Protein AF-A0A512H9E1-F1 (afdb_monomer_lite)

Organism: NCBI:txid478448

Sequence (93 aa):
MNESALSSSPEANDLNALFGMLAKAFSLEAADLARVLEEGLMTLAPGEDPDGRRHVRATLIQDGTRRVVRVYRDALYYEETPAGETPEANQDS

Structure (mmCIF, N/CA/C/O backbone):
data_AF-A0A512H9E1-F1
#
_entry.id   AF-A0A512H9E1-F1
#
loop_
_atom_site.group_PDB
_atom_site.id
_atom_site.type_symbol
_ato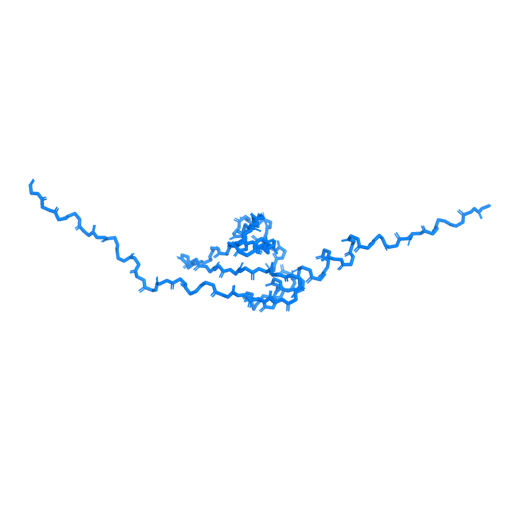m_site.label_atom_id
_atom_site.label_alt_id
_atom_site.label_comp_id
_atom_site.label_asym_id
_atom_site.label_entity_id
_atom_site.label_seq_id
_atom_site.pdbx_PDB_ins_code
_atom_site.Cartn_x
_atom_site.Cartn_y
_atom_site.Cartn_z
_atom_site.occupancy
_atom_site.B_iso_or_equiv
_atom_site.auth_seq_id
_atom_site.auth_comp_id
_atom_site.auth_asym_id
_atom_site.auth_atom_id
_atom_site.pdbx_PDB_model_num
ATOM 1 N N . MET A 1 1 ? 3.418 35.738 -23.117 1.00 44.50 1 MET A N 1
ATOM 2 C CA . MET A 1 1 ? 2.629 34.884 -22.210 1.00 44.50 1 MET A CA 1
ATOM 3 C C . MET A 1 1 ? 3.085 33.470 -22.508 1.00 44.50 1 MET A C 1
ATOM 5 O O . MET A 1 1 ? 2.694 32.948 -23.538 1.00 44.50 1 MET A O 1
ATOM 9 N N . ASN A 1 2 ? 4.035 32.933 -21.738 1.00 43.34 2 ASN A N 1
ATOM 10 C CA . ASN A 1 2 ? 4.523 31.572 -21.964 1.00 43.34 2 ASN A CA 1
ATOM 11 C C . ASN A 1 2 ? 3.744 30.659 -21.031 1.00 43.34 2 ASN A C 1
ATOM 13 O O . ASN A 1 2 ? 3.922 30.716 -19.817 1.00 43.34 2 ASN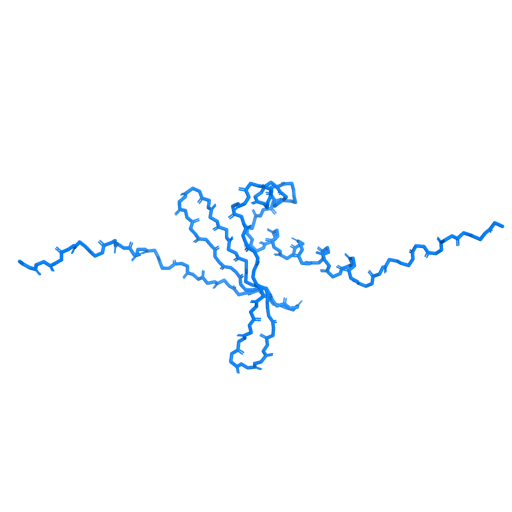 A O 1
ATOM 17 N N . GLU A 1 3 ? 2.837 29.891 -21.620 1.00 51.38 3 GLU A N 1
ATOM 18 C CA . GLU A 1 3 ? 2.070 28.863 -20.940 1.00 51.38 3 GLU A CA 1
ATOM 19 C C . GLU A 1 3 ? 3.042 27.812 -20.404 1.00 51.38 3 GLU A C 1
ATOM 21 O O . GLU A 1 3 ? 3.802 27.182 -21.142 1.00 51.38 3 GLU A O 1
ATOM 26 N N . SER A 1 4 ? 3.064 27.698 -19.080 1.00 48.91 4 SER A N 1
ATOM 27 C CA . SER A 1 4 ? 3.772 26.671 -18.344 1.00 48.91 4 SER A CA 1
ATOM 28 C C . SER A 1 4 ? 3.328 25.305 -18.853 1.00 48.91 4 SER A C 1
ATOM 30 O O . SER A 1 4 ? 2.223 24.852 -18.561 1.00 48.91 4 SER A O 1
ATOM 32 N N . ALA A 1 5 ? 4.208 24.628 -19.588 1.00 53.16 5 ALA A N 1
ATOM 33 C CA . ALA A 1 5 ? 4.146 23.187 -19.706 1.00 53.16 5 ALA A CA 1
ATOM 34 C C . ALA A 1 5 ? 4.327 22.630 -18.289 1.00 53.16 5 ALA A C 1
ATOM 36 O O . ALA A 1 5 ? 5.446 22.474 -17.800 1.00 53.16 5 ALA A O 1
ATOM 37 N N . LEU A 1 6 ? 3.207 22.386 -17.609 1.00 54.12 6 LEU A N 1
ATOM 38 C CA . LEU A 1 6 ? 3.099 21.454 -16.497 1.00 54.12 6 LEU A CA 1
ATOM 39 C C . LEU A 1 6 ? 3.454 20.076 -1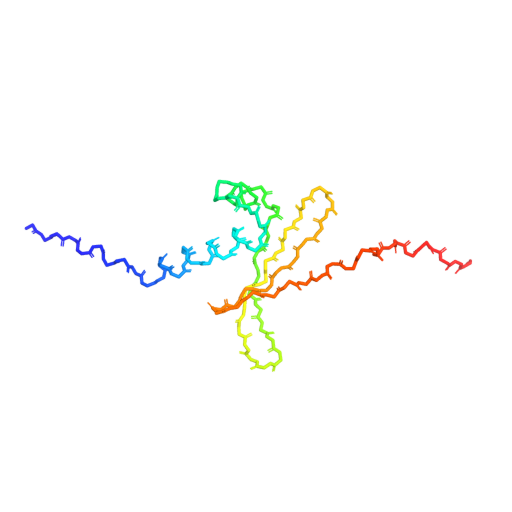7.059 1.00 54.12 6 LEU A C 1
ATOM 41 O O . LEU A 1 6 ? 2.591 19.256 -17.358 1.00 54.12 6 LEU A O 1
ATOM 45 N N . SER A 1 7 ? 4.750 19.871 -17.288 1.00 50.69 7 SER A N 1
ATOM 46 C CA . SER A 1 7 ? 5.345 18.573 -17.535 1.00 50.69 7 SER A CA 1
ATOM 47 C C . SER A 1 7 ? 4.960 17.742 -16.328 1.00 50.69 7 SER A C 1
ATOM 49 O O . SER A 1 7 ? 5.475 17.967 -15.236 1.00 50.69 7 SER A O 1
ATOM 51 N N . SER A 1 8 ? 3.974 16.866 -16.490 1.00 52.41 8 SER A N 1
ATOM 52 C CA . SER A 1 8 ? 3.616 15.896 -15.469 1.00 52.41 8 SER A CA 1
ATOM 53 C C . SER A 1 8 ? 4.866 15.051 -15.264 1.00 52.41 8 SER A C 1
ATOM 55 O O . SER A 1 8 ? 5.190 14.215 -16.108 1.00 52.41 8 SER A O 1
ATOM 57 N N . SER A 1 9 ? 5.651 15.374 -14.234 1.00 55.81 9 SER A N 1
ATOM 58 C CA . SER A 1 9 ? 6.914 14.697 -13.978 1.00 55.81 9 SER A CA 1
ATOM 59 C C . SER A 1 9 ? 6.647 13.193 -13.903 1.00 55.81 9 SER A C 1
ATOM 61 O O . SER A 1 9 ? 5.634 12.801 -13.316 1.00 55.81 9 SER A O 1
ATOM 63 N N . PRO A 1 10 ? 7.516 12.340 -14.472 1.00 57.31 10 PRO A N 1
ATOM 64 C CA . PRO A 1 10 ? 7.352 10.883 -14.409 1.00 57.31 10 PRO A CA 1
ATOM 65 C C . PRO A 1 10 ? 7.101 10.385 -12.971 1.00 57.31 10 PRO A C 1
ATOM 67 O O . PRO A 1 10 ? 6.318 9.467 -12.753 1.00 57.31 10 PRO A O 1
ATOM 70 N N . GLU A 1 11 ? 7.645 11.104 -11.991 1.00 63.19 11 GLU A N 1
ATOM 71 C CA . GLU A 1 11 ? 7.476 10.909 -10.551 1.00 63.19 11 GLU A CA 1
ATOM 72 C C . GLU A 1 11 ? 6.009 10.946 -10.078 1.00 63.19 11 GLU A C 1
ATOM 74 O O . GLU A 1 11 ? 5.621 10.163 -9.212 1.00 63.19 11 GLU A O 1
ATOM 79 N N . ALA A 1 12 ? 5.167 11.817 -10.650 1.00 66.38 12 ALA A N 1
ATOM 80 C CA . ALA A 1 12 ? 3.755 11.916 -10.272 1.00 66.38 12 ALA A CA 1
ATOM 81 C C . ALA A 1 12 ? 2.948 10.703 -10.763 1.00 66.38 12 ALA A C 1
ATOM 83 O O . ALA A 1 12 ? 2.040 10.231 -10.075 1.00 66.38 12 ALA A O 1
ATOM 84 N N . ASN A 1 13 ? 3.301 10.166 -11.934 1.00 75.69 13 ASN A N 1
ATOM 85 C CA . ASN A 1 13 ? 2.684 8.951 -12.463 1.00 75.69 13 ASN A CA 1
ATOM 86 C C . ASN A 1 13 ? 3.104 7.717 -11.657 1.00 75.69 13 ASN A C 1
ATOM 88 O O . ASN A 1 13 ? 2.256 6.879 -11.351 1.00 75.69 13 ASN A O 1
ATOM 92 N N . ASP A 1 14 ? 4.375 7.640 -11.261 1.00 78.75 14 ASP A N 1
ATOM 93 C CA . ASP A 1 14 ? 4.900 6.536 -10.452 1.00 78.75 14 ASP A CA 1
ATOM 94 C C . ASP A 1 14 ? 4.269 6.507 -9.053 1.00 78.75 14 ASP A C 1
ATOM 96 O O . ASP A 1 14 ? 3.906 5.444 -8.542 1.00 78.75 14 ASP A O 1
ATOM 100 N N . LEU A 1 15 ? 4.059 7.682 -8.454 1.00 82.12 15 LEU A N 1
ATOM 101 C CA . LEU A 1 15 ? 3.410 7.803 -7.154 1.00 82.12 15 LEU A CA 1
ATOM 102 C C . LEU A 1 15 ? 1.934 7.373 -7.206 1.00 82.12 15 LEU A C 1
ATOM 104 O O . LEU A 1 15 ? 1.481 6.600 -6.362 1.00 82.12 15 LEU A O 1
ATOM 108 N N . ASN A 1 16 ? 1.190 7.805 -8.228 1.00 85.38 16 ASN A N 1
ATOM 109 C CA . ASN A 1 16 ? -0.200 7.380 -8.426 1.00 85.38 16 ASN A CA 1
ATOM 110 C C . ASN A 1 16 ? -0.309 5.867 -8.676 1.00 85.38 16 ASN A C 1
ATOM 112 O O . ASN A 1 16 ? -1.219 5.217 -8.156 1.00 85.38 16 ASN A O 1
ATOM 116 N N . ALA A 1 17 ? 0.631 5.289 -9.431 1.00 86.75 17 ALA A N 1
ATOM 117 C CA . ALA A 1 17 ? 0.697 3.848 -9.647 1.00 86.75 17 ALA A CA 1
ATOM 118 C C . ALA A 1 17 ? 0.940 3.090 -8.332 1.00 86.75 17 ALA A C 1
ATOM 120 O O . ALA A 1 17 ? 0.258 2.098 -8.068 1.00 86.75 17 ALA A O 1
ATOM 121 N N . LEU A 1 18 ? 1.844 3.582 -7.478 1.00 87.06 18 LEU A N 1
ATOM 122 C CA . LEU A 1 18 ? 2.089 3.016 -6.151 1.00 87.06 18 LEU A CA 1
ATOM 123 C C . LEU A 1 18 ? 0.825 3.030 -5.284 1.00 87.06 18 LEU A C 1
ATOM 125 O O . LEU A 1 18 ? 0.453 1.989 -4.743 1.00 87.06 18 LEU A O 1
ATOM 129 N N . PHE A 1 19 ? 0.128 4.166 -5.188 1.00 89.50 19 PHE A N 1
ATOM 130 C CA . PHE A 1 19 ? -1.124 4.249 -4.428 1.00 89.50 19 PHE A CA 1
ATOM 131 C C . PHE A 1 19 ? -2.195 3.298 -4.972 1.00 89.50 19 PHE A C 1
ATOM 133 O O . PHE A 1 19 ? -2.852 2.603 -4.197 1.00 89.50 19 PHE A O 1
ATOM 140 N N . GLY A 1 20 ? -2.323 3.186 -6.297 1.00 89.94 20 GLY A N 1
ATOM 141 C CA . GLY A 1 20 ? -3.229 2.224 -6.924 1.00 89.94 20 GLY A CA 1
ATOM 142 C C . GLY A 1 20 ? -2.876 0.766 -6.606 1.00 89.94 20 GLY A C 1
ATOM 143 O O . GLY A 1 20 ? -3.769 -0.055 -6.392 1.00 89.94 20 GLY A O 1
ATOM 144 N N . MET A 1 21 ? -1.585 0.433 -6.538 1.00 90.75 21 MET A N 1
ATOM 145 C CA . MET A 1 21 ? -1.119 -0.897 -6.136 1.00 90.75 21 MET A CA 1
ATOM 146 C C . MET A 1 21 ? -1.407 -1.188 -4.661 1.00 90.75 21 MET A C 1
ATOM 148 O O . MET A 1 21 ? -1.869 -2.282 -4.346 1.00 90.75 21 MET A O 1
ATOM 152 N N . LEU A 1 22 ? -1.199 -0.216 -3.770 1.00 92.19 22 LEU A N 1
ATOM 153 C CA . LEU A 1 22 ? -1.489 -0.350 -2.339 1.00 92.19 22 LEU A CA 1
ATOM 154 C C . LEU A 1 22 ? -2.987 -0.527 -2.071 1.00 92.19 22 LEU A C 1
ATOM 156 O O . LEU A 1 22 ? -3.368 -1.432 -1.330 1.00 92.19 22 LEU A O 1
ATOM 160 N N . ALA A 1 23 ? -3.833 0.278 -2.718 1.00 92.19 23 ALA A N 1
ATOM 161 C CA . ALA A 1 23 ? -5.289 0.159 -2.634 1.00 92.19 23 ALA A CA 1
ATOM 162 C C . ALA A 1 23 ? -5.746 -1.261 -3.003 1.00 92.19 23 ALA A C 1
ATOM 164 O O . ALA A 1 23 ? -6.440 -1.924 -2.232 1.00 92.19 23 ALA A O 1
ATOM 165 N N . LYS A 1 24 ? -5.258 -1.785 -4.136 1.00 90.25 24 LYS A N 1
ATOM 166 C CA . LYS A 1 24 ? -5.547 -3.160 -4.571 1.00 90.25 24 LYS A CA 1
ATOM 167 C C . LYS A 1 24 ? -5.018 -4.206 -3.593 1.00 90.25 24 LYS A C 1
ATOM 169 O O . LYS A 1 24 ? -5.747 -5.132 -3.252 1.00 90.25 24 LYS A O 1
ATOM 174 N N . ALA A 1 25 ? -3.780 -4.054 -3.130 1.00 90.56 25 ALA A N 1
ATOM 175 C CA . ALA A 1 25 ? -3.141 -5.014 -2.239 1.00 90.56 25 ALA A CA 1
ATOM 176 C C . ALA A 1 25 ? -3.890 -5.168 -0.907 1.00 90.56 25 ALA A C 1
ATOM 178 O O . ALA A 1 25 ? -4.096 -6.277 -0.425 1.00 90.56 25 ALA A O 1
ATOM 179 N N . PHE A 1 26 ? -4.346 -4.066 -0.318 1.00 90.75 26 PHE A N 1
ATOM 180 C CA . PHE A 1 26 ? -5.064 -4.108 0.957 1.00 90.75 26 PHE A CA 1
ATOM 181 C C . PHE A 1 26 ? -6.587 -4.196 0.806 1.00 90.75 26 PHE A C 1
ATOM 183 O O . PHE A 1 26 ? -7.283 -4.252 1.822 1.00 90.75 26 PHE A O 1
ATOM 190 N N . SER A 1 27 ? -7.088 -4.266 -0.436 1.00 91.38 27 SER A N 1
ATOM 191 C CA . SER A 1 27 ? -8.518 -4.205 -0.770 1.00 91.38 27 SER A CA 1
ATOM 192 C C . SER A 1 27 ? -9.198 -2.976 -0.154 1.00 91.38 27 SER A C 1
ATOM 194 O O . SER A 1 27 ? -10.247 -3.081 0.474 1.00 91.38 27 SER A O 1
ATOM 196 N N . LEU A 1 28 ? -8.551 -1.818 -0.296 1.00 92.25 28 LEU A N 1
ATOM 197 C CA . LEU A 1 28 ? -9.019 -0.523 0.187 1.00 92.25 28 LEU A CA 1
ATOM 198 C C . LEU A 1 28 ? -9.435 0.359 -0.988 1.00 92.25 28 LEU A C 1
ATOM 200 O O . LEU A 1 28 ? -8.784 0.365 -2.034 1.00 92.25 28 LEU A O 1
ATOM 204 N N . GLU A 1 29 ? -10.472 1.162 -0.782 1.00 92.88 29 GLU A N 1
ATOM 205 C CA . GLU A 1 29 ? -10.783 2.284 -1.664 1.00 92.88 29 GLU A CA 1
ATOM 206 C C . GLU A 1 29 ? -9.749 3.408 -1.488 1.00 92.88 29 GLU A C 1
ATOM 208 O O . GLU A 1 29 ? -9.077 3.509 -0.459 1.00 92.88 29 GLU A O 1
ATOM 213 N N . ALA A 1 30 ? -9.633 4.300 -2.476 1.00 88.44 30 ALA A N 1
ATOM 214 C CA . ALA A 1 30 ? -8.655 5.393 -2.433 1.00 88.44 30 ALA A CA 1
ATOM 215 C C . ALA A 1 30 ? -8.835 6.312 -1.207 1.00 88.44 30 ALA A C 1
ATOM 217 O O . ALA A 1 30 ? -7.852 6.737 -0.601 1.00 88.44 30 ALA A O 1
ATOM 218 N N . ALA A 1 31 ? -10.087 6.585 -0.823 1.00 90.19 31 ALA A N 1
ATOM 219 C CA . ALA A 1 31 ? -10.403 7.394 0.353 1.00 90.19 31 ALA A CA 1
ATOM 220 C C . ALA A 1 31 ? -9.987 6.701 1.663 1.00 90.19 31 ALA A C 1
ATOM 222 O O . ALA A 1 31 ? -9.439 7.346 2.555 1.00 90.19 31 ALA A O 1
ATOM 223 N N . ASP A 1 32 ? -10.187 5.384 1.764 1.00 93.12 32 ASP A N 1
ATOM 224 C CA . ASP A 1 32 ? -9.766 4.611 2.933 1.00 93.12 32 ASP A CA 1
ATOM 225 C C . ASP A 1 32 ? -8.247 4.484 3.014 1.00 93.12 32 ASP A C 1
ATOM 227 O O . ASP A 1 32 ? -7.689 4.591 4.102 1.00 93.12 32 ASP A O 1
ATOM 231 N N . LEU A 1 33 ? -7.568 4.319 1.873 1.00 92.19 33 LEU A N 1
ATOM 232 C CA . LEU A 1 33 ? -6.108 4.322 1.815 1.00 92.19 33 LEU A CA 1
ATOM 233 C C . LEU A 1 33 ? -5.527 5.648 2.332 1.00 92.19 33 LEU A C 1
ATOM 235 O O . LEU A 1 33 ? -4.582 5.637 3.118 1.00 92.19 33 LEU A O 1
ATOM 239 N N . ALA A 1 34 ? -6.096 6.782 1.915 1.00 91.44 34 ALA A N 1
ATOM 240 C CA . ALA A 1 34 ? -5.681 8.093 2.411 1.00 91.44 34 ALA A CA 1
ATOM 241 C C . ALA A 1 34 ? -5.876 8.193 3.929 1.00 91.44 34 ALA A C 1
ATOM 243 O O . ALA A 1 34 ? -4.946 8.552 4.648 1.00 91.44 34 ALA A O 1
ATOM 244 N N . ARG A 1 35 ? -7.043 7.768 4.425 1.00 93.12 35 ARG A N 1
ATOM 245 C CA . ARG A 1 35 ? -7.349 7.771 5.856 1.00 93.12 35 ARG A CA 1
ATOM 246 C C . ARG A 1 35 ? -6.370 6.926 6.673 1.00 93.12 35 ARG A C 1
ATOM 248 O O . ARG A 1 35 ? -5.848 7.412 7.667 1.00 93.12 35 ARG A O 1
ATOM 255 N N . VAL A 1 36 ? -6.060 5.693 6.261 1.00 93.56 36 VAL A N 1
ATOM 256 C CA . VAL A 1 36 ? -5.118 4.841 7.021 1.00 93.56 36 VAL A CA 1
ATOM 257 C C . VAL A 1 36 ? -3.687 5.385 7.015 1.00 93.56 36 VAL A C 1
ATOM 259 O O . VAL A 1 36 ? -2.929 5.107 7.943 1.00 93.56 36 VAL A O 1
ATOM 262 N N . LEU A 1 37 ? -3.303 6.154 5.993 1.00 91.38 37 LEU A N 1
ATOM 263 C CA . LEU A 1 37 ? -2.018 6.854 5.956 1.00 91.38 37 LEU A CA 1
ATOM 264 C C . LEU A 1 37 ? -2.018 8.071 6.890 1.00 91.38 37 LEU A C 1
ATOM 266 O O . LEU A 1 37 ? -1.062 8.254 7.639 1.00 91.38 37 LEU A O 1
ATOM 270 N N . GLU A 1 38 ? -3.089 8.867 6.884 1.00 93.12 38 GLU A N 1
ATOM 271 C CA . GLU A 1 38 ? -3.259 10.027 7.773 1.00 93.12 38 GLU A CA 1
ATOM 272 C C . GLU A 1 38 ? -3.321 9.622 9.251 1.00 93.12 38 GLU A C 1
ATOM 274 O O . GLU A 1 38 ? -2.714 10.268 10.103 1.00 93.12 38 GLU A O 1
ATOM 279 N N . GLU A 1 39 ? -4.004 8.518 9.553 1.00 93.75 39 GLU A N 1
ATOM 280 C CA . GLU A 1 39 ? -4.125 7.959 10.902 1.00 93.75 39 GLU A CA 1
ATOM 281 C C . GLU A 1 39 ? -2.856 7.207 11.353 1.00 93.75 39 GLU A C 1
ATOM 283 O O . GLU A 1 39 ? -2.775 6.753 12.494 1.00 93.75 39 GLU A O 1
ATOM 288 N N . GLY A 1 40 ? -1.855 7.053 10.477 1.00 92.62 40 GLY A N 1
ATOM 289 C CA . GLY A 1 40 ? -0.613 6.333 10.776 1.00 92.62 40 GLY A CA 1
ATOM 290 C C . GLY A 1 40 ? -0.788 4.819 10.950 1.00 92.62 40 GLY A C 1
ATOM 291 O O . GLY A 1 40 ? 0.115 4.143 11.444 1.00 92.62 40 GLY A O 1
ATOM 292 N N . LEU A 1 41 ? -1.934 4.272 10.535 1.00 94.00 41 LEU A N 1
ATOM 293 C CA . LEU A 1 41 ? -2.236 2.838 10.555 1.00 94.00 41 LEU A CA 1
ATOM 294 C C . LEU A 1 41 ? -1.473 2.077 9.467 1.00 94.00 41 LEU A C 1
ATOM 296 O O . LEU A 1 41 ? -1.224 0.876 9.603 1.00 94.00 41 LEU A O 1
ATOM 300 N N . MET A 1 42 ? -1.095 2.770 8.390 1.00 94.62 42 MET A N 1
ATOM 301 C CA . MET A 1 42 ? -0.235 2.246 7.338 1.00 94.62 42 MET A CA 1
ATOM 302 C C . MET A 1 42 ? 1.154 2.887 7.381 1.00 94.62 42 MET A C 1
ATOM 304 O O . MET A 1 42 ? 1.295 4.106 7.368 1.00 94.62 42 MET A O 1
ATOM 308 N N . THR A 1 43 ? 2.193 2.054 7.353 1.00 93.50 43 THR A N 1
ATOM 309 C CA . THR A 1 43 ? 3.592 2.488 7.241 1.00 93.50 43 THR A CA 1
ATOM 310 C C . THR A 1 43 ? 4.219 1.959 5.957 1.00 93.50 43 THR A C 1
ATOM 312 O O . THR A 1 43 ? 3.945 0.832 5.538 1.00 93.50 43 THR A O 1
ATOM 315 N N . LEU A 1 44 ? 5.067 2.778 5.333 1.00 93.44 44 LEU A N 1
ATOM 316 C CA . LEU A 1 44 ? 5.803 2.450 4.113 1.00 93.44 44 LEU A CA 1
ATOM 317 C C . LEU A 1 44 ? 7.302 2.524 4.407 1.00 93.44 44 LEU A C 1
ATOM 319 O O . LEU A 1 44 ? 7.790 3.556 4.862 1.00 93.44 44 LEU A O 1
ATOM 323 N N . ALA A 1 45 ? 8.032 1.445 4.136 1.00 93.50 45 ALA A N 1
ATOM 324 C CA . ALA A 1 45 ? 9.483 1.399 4.278 1.00 93.50 45 ALA A CA 1
ATOM 325 C C . ALA A 1 45 ? 10.130 0.891 2.981 1.00 93.50 45 ALA A C 1
ATOM 327 O O . ALA A 1 45 ? 9.641 -0.085 2.407 1.00 93.50 45 ALA A O 1
ATOM 328 N N . PRO A 1 46 ? 11.219 1.509 2.496 1.00 93.00 46 PRO A N 1
ATOM 329 C CA . PRO A 1 46 ? 11.988 0.940 1.398 1.00 93.00 46 PRO A CA 1
ATOM 330 C C . PRO A 1 46 ? 12.660 -0.362 1.853 1.00 93.00 46 PRO A C 1
ATOM 332 O O . PRO A 1 46 ? 13.107 -0.475 2.994 1.00 93.00 46 PRO A O 1
ATOM 335 N N . GLY A 1 47 ? 12.743 -1.333 0.951 1.00 92.12 47 GLY A N 1
ATOM 336 C CA . GLY A 1 47 ? 13.402 -2.611 1.183 1.00 92.12 47 GLY A CA 1
ATOM 337 C C . GLY A 1 47 ? 14.146 -3.101 -0.054 1.00 92.12 47 GLY A C 1
ATOM 338 O O . GLY A 1 47 ? 13.913 -2.642 -1.175 1.00 92.12 47 GLY A O 1
ATOM 339 N N . GLU A 1 48 ? 15.056 -4.040 0.167 1.00 93.56 48 GLU A N 1
ATOM 340 C CA . GLU A 1 48 ? 15.816 -4.726 -0.871 1.00 93.56 48 GLU A CA 1
ATOM 341 C C . GLU A 1 48 ? 15.878 -6.212 -0.513 1.00 93.56 48 GLU A C 1
ATOM 343 O O . GLU A 1 48 ? 16.142 -6.567 0.636 1.00 93.56 48 GLU A O 1
ATOM 348 N N . ASP A 1 49 ? 15.565 -7.074 -1.474 1.00 88.94 49 ASP A N 1
ATOM 349 C CA . ASP A 1 49 ? 15.683 -8.524 -1.300 1.00 88.94 49 ASP A CA 1
ATOM 350 C C . ASP A 1 49 ? 17.114 -9.018 -1.570 1.00 88.94 49 ASP A C 1
ATOM 352 O O . ASP A 1 49 ? 17.902 -8.292 -2.176 1.00 88.94 49 ASP A O 1
ATOM 356 N N . PRO A 1 50 ? 17.445 -10.282 -1.230 1.00 88.88 50 PRO A N 1
ATOM 357 C CA . PRO A 1 50 ? 18.761 -10.870 -1.505 1.00 88.88 50 PRO A CA 1
ATOM 358 C C . PRO A 1 50 ? 19.212 -10.803 -2.973 1.00 88.88 50 PRO A C 1
ATOM 360 O O . PRO A 1 50 ? 20.409 -10.775 -3.243 1.00 88.88 50 PRO A O 1
ATOM 363 N N . ASP A 1 51 ? 18.267 -10.733 -3.914 1.00 90.31 51 ASP A N 1
ATOM 364 C CA . ASP A 1 51 ? 18.537 -10.599 -5.351 1.00 90.31 51 ASP A CA 1
ATOM 365 C C . ASP A 1 51 ? 18.851 -9.149 -5.787 1.00 90.31 51 ASP A C 1
ATOM 367 O O . ASP A 1 51 ? 18.927 -8.860 -6.982 1.00 90.31 51 ASP A O 1
ATOM 371 N N . GLY A 1 52 ? 18.958 -8.200 -4.848 1.00 91.38 52 GLY A N 1
ATOM 372 C CA . GLY A 1 52 ? 19.163 -6.771 -5.124 1.00 91.38 52 GLY A CA 1
ATOM 373 C C . GLY A 1 52 ? 17.914 -6.052 -5.651 1.00 91.38 52 GLY A C 1
ATOM 374 O O . GLY A 1 52 ? 17.979 -4.938 -6.179 1.00 91.38 52 GLY A O 1
ATOM 375 N N . ARG A 1 53 ? 16.741 -6.692 -5.563 1.00 91.12 53 ARG A N 1
ATOM 376 C CA . ARG A 1 53 ? 15.476 -6.131 -6.052 1.00 91.12 53 ARG A CA 1
ATOM 377 C C . ARG A 1 53 ? 14.883 -5.188 -5.010 1.00 91.12 53 ARG A C 1
ATOM 379 O O . ARG A 1 53 ? 14.477 -5.616 -3.931 1.00 91.12 53 ARG A O 1
ATOM 386 N N . ARG A 1 54 ? 14.782 -3.906 -5.372 1.00 91.12 54 ARG A N 1
ATOM 387 C CA . ARG A 1 54 ? 14.141 -2.873 -4.546 1.00 91.12 54 ARG A CA 1
ATOM 388 C C . ARG A 1 54 ? 12.623 -3.042 -4.514 1.00 91.12 54 ARG A C 1
ATOM 390 O O . ARG A 1 54 ? 12.000 -3.289 -5.549 1.00 91.12 54 ARG A O 1
ATOM 397 N N . HIS A 1 55 ? 12.043 -2.835 -3.342 1.00 92.19 55 HIS A N 1
ATOM 398 C CA . HIS A 1 55 ? 10.606 -2.858 -3.104 1.00 92.19 55 HIS A CA 1
ATOM 399 C C . HIS A 1 55 ? 10.200 -1.826 -2.046 1.00 92.19 55 HIS A C 1
ATOM 401 O O . HIS A 1 55 ? 11.035 -1.284 -1.322 1.00 92.19 55 HIS A O 1
ATOM 407 N N . VAL A 1 56 ? 8.899 -1.567 -1.942 1.00 92.69 56 VAL A N 1
ATOM 408 C CA . VAL A 1 56 ? 8.296 -0.849 -0.815 1.00 92.69 56 VAL A CA 1
ATOM 409 C C . VAL A 1 56 ? 7.564 -1.863 0.049 1.00 92.69 56 VAL A C 1
ATOM 411 O O . VAL A 1 56 ? 6.645 -2.536 -0.412 1.00 92.69 56 VAL A O 1
ATOM 414 N N . ARG A 1 57 ? 7.967 -1.989 1.311 1.00 94.50 57 ARG A N 1
ATOM 415 C CA . ARG A 1 57 ? 7.264 -2.786 2.311 1.00 94.50 57 ARG A CA 1
ATOM 416 C C . ARG A 1 57 ? 6.178 -1.925 2.944 1.00 94.50 57 ARG A C 1
ATOM 418 O O . ARG A 1 57 ? 6.475 -0.993 3.688 1.00 94.50 57 ARG A O 1
ATOM 425 N N . ALA A 1 58 ? 4.927 -2.249 2.648 1.00 94.69 58 ALA A N 1
ATOM 426 C CA . ALA A 1 58 ? 3.753 -1.623 3.230 1.00 94.69 58 ALA A CA 1
ATOM 427 C C . ALA A 1 58 ? 3.213 -2.487 4.371 1.00 94.69 58 ALA A C 1
ATOM 429 O O . ALA A 1 58 ? 2.990 -3.684 4.199 1.00 94.69 58 ALA A O 1
ATOM 430 N N . THR A 1 59 ? 3.013 -1.890 5.542 1.00 95.00 59 THR A N 1
ATOM 431 C CA . THR A 1 59 ? 2.445 -2.560 6.719 1.00 95.00 59 THR A CA 1
ATOM 432 C C . THR A 1 59 ? 1.187 -1.829 7.145 1.00 95.00 59 THR A C 1
ATOM 434 O O . THR A 1 59 ? 1.268 -0.645 7.450 1.00 95.00 59 THR A O 1
ATOM 437 N N . LEU A 1 60 ? 0.059 -2.532 7.207 1.00 93.75 60 LEU A N 1
ATOM 438 C CA . LEU A 1 60 ? -1.218 -2.029 7.707 1.00 93.75 60 LEU A CA 1
ATOM 439 C C . LEU A 1 60 ? -1.547 -2.702 9.041 1.00 93.75 60 LEU A C 1
ATOM 441 O O . LEU A 1 60 ? -1.566 -3.932 9.121 1.00 93.75 60 LEU A O 1
ATOM 445 N N . ILE A 1 61 ? -1.813 -1.903 10.069 1.00 92.06 61 ILE A N 1
ATOM 446 C CA . ILE A 1 61 ? -2.299 -2.357 11.373 1.00 92.06 61 ILE A CA 1
ATOM 447 C C . ILE A 1 61 ? -3.734 -1.864 11.520 1.00 92.06 61 ILE A C 1
ATOM 449 O O . ILE A 1 61 ? -3.973 -0.667 11.629 1.00 92.06 61 ILE A O 1
ATOM 453 N N . GLN A 1 62 ? -4.693 -2.785 11.510 1.00 87.06 62 GLN A N 1
ATOM 454 C CA . GLN A 1 62 ? -6.113 -2.461 11.613 1.00 87.06 62 GLN A CA 1
ATOM 455 C C . GLN A 1 62 ? -6.811 -3.522 12.459 1.00 87.06 62 GLN A C 1
ATOM 457 O O . GLN A 1 62 ? -6.601 -4.713 12.240 1.00 87.06 62 GLN A O 1
ATOM 462 N N . ASP A 1 63 ? -7.605 -3.094 13.442 1.00 87.12 63 ASP A N 1
ATOM 463 C CA . ASP A 1 63 ? -8.368 -3.984 14.330 1.00 87.12 63 ASP A CA 1
ATOM 464 C C . ASP A 1 63 ? -7.502 -5.074 14.998 1.00 87.12 63 ASP A C 1
ATOM 466 O O . ASP A 1 63 ? -7.885 -6.237 15.103 1.00 87.12 63 ASP A O 1
ATOM 470 N N . GLY A 1 64 ? -6.272 -4.718 15.392 1.00 84.62 64 GLY A N 1
ATOM 471 C CA . GLY A 1 64 ? -5.295 -5.650 15.974 1.00 84.62 64 GLY A CA 1
ATOM 472 C C . GLY A 1 64 ? -4.666 -6.632 14.975 1.00 84.62 64 GLY A C 1
ATOM 473 O O . GLY A 1 64 ? -3.758 -7.375 15.336 1.00 84.62 64 GLY A O 1
ATOM 474 N N . THR A 1 65 ? -5.089 -6.608 13.711 1.00 87.75 65 THR A N 1
ATOM 475 C CA . THR A 1 65 ? -4.522 -7.425 12.640 1.00 87.75 65 THR A CA 1
ATOM 476 C C . THR A 1 65 ? -3.430 -6.654 11.911 1.00 87.75 65 THR A C 1
ATOM 478 O O . THR A 1 65 ? -3.656 -5.573 11.363 1.00 87.75 65 THR A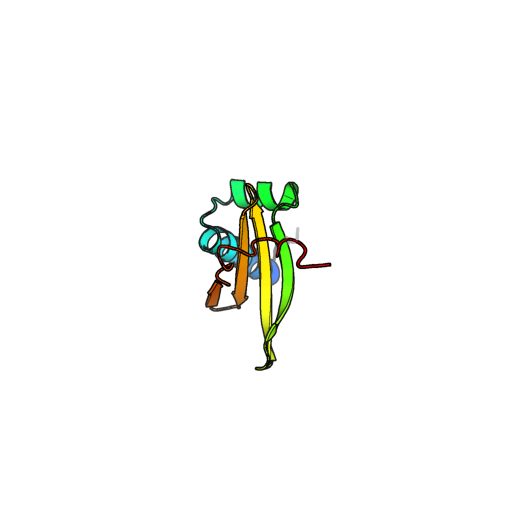 O 1
ATOM 481 N N . ARG A 1 66 ? -2.233 -7.240 11.855 1.00 90.81 66 ARG A N 1
ATOM 482 C CA . ARG A 1 66 ? -1.128 -6.749 11.030 1.00 90.81 66 ARG A CA 1
ATOM 483 C C . ARG A 1 66 ? -1.168 -7.445 9.674 1.00 90.81 66 ARG A C 1
ATOM 485 O O . ARG A 1 66 ? -1.166 -8.669 9.628 1.00 90.81 66 ARG A O 1
ATOM 492 N N . ARG A 1 67 ? -1.164 -6.682 8.583 1.00 91.88 67 ARG A N 1
ATOM 493 C CA . ARG A 1 67 ? -1.044 -7.166 7.197 1.00 91.88 67 ARG A CA 1
ATOM 494 C C . ARG A 1 67 ? 0.176 -6.523 6.555 1.00 91.88 67 ARG A C 1
ATOM 496 O O . ARG A 1 67 ? 0.375 -5.318 6.704 1.00 91.88 67 ARG A O 1
ATOM 503 N N . VAL A 1 68 ? 0.987 -7.301 5.848 1.00 93.25 68 VAL A N 1
ATOM 504 C CA . VAL A 1 68 ? 2.211 -6.799 5.217 1.00 93.25 68 VAL A CA 1
ATOM 505 C C . VAL A 1 68 ? 2.249 -7.195 3.747 1.00 93.25 68 VAL A C 1
ATOM 507 O O . VAL A 1 68 ? 1.995 -8.342 3.390 1.00 93.25 68 VAL A O 1
ATOM 510 N N . VAL A 1 69 ? 2.600 -6.233 2.895 1.00 93.19 69 VAL A N 1
ATOM 511 C CA . VAL A 1 69 ? 2.765 -6.435 1.456 1.00 93.19 69 VAL A CA 1
ATOM 512 C C . VAL A 1 69 ? 4.081 -5.819 1.002 1.00 93.19 69 VAL A C 1
ATOM 514 O O . VAL A 1 69 ? 4.399 -4.682 1.349 1.00 93.19 69 VAL A O 1
ATOM 517 N N . ARG A 1 70 ? 4.842 -6.555 0.192 1.00 93.81 70 ARG A N 1
ATOM 518 C CA . ARG A 1 70 ? 5.983 -6.028 -0.560 1.00 93.81 70 ARG A CA 1
ATOM 519 C C . ARG A 1 70 ? 5.519 -5.646 -1.960 1.00 93.81 70 ARG A C 1
ATOM 521 O O . ARG A 1 70 ? 5.017 -6.485 -2.710 1.00 93.81 70 ARG A O 1
ATOM 528 N N . VAL A 1 71 ? 5.688 -4.375 -2.299 1.00 91.38 71 VAL A N 1
ATOM 529 C CA . VAL A 1 71 ? 5.315 -3.792 -3.587 1.00 91.38 71 VAL A CA 1
ATOM 530 C C . VAL A 1 71 ? 6.571 -3.579 -4.419 1.00 91.38 71 VAL A C 1
ATOM 532 O O . VAL A 1 71 ? 7.426 -2.760 -4.079 1.00 91.38 71 VAL A O 1
ATOM 535 N N . TYR A 1 72 ? 6.679 -4.318 -5.514 1.00 90.12 72 TYR A N 1
ATOM 536 C CA . TYR A 1 72 ? 7.696 -4.129 -6.543 1.00 90.12 72 TYR A CA 1
ATOM 537 C C . TYR A 1 72 ? 7.077 -3.336 -7.685 1.00 90.12 72 TYR A C 1
ATOM 539 O O . TYR A 1 72 ? 5.858 -3.218 -7.785 1.00 90.12 72 TYR A O 1
ATOM 547 N N . ARG A 1 73 ? 7.921 -2.846 -8.595 1.00 83.38 73 ARG A N 1
ATOM 548 C CA . ARG A 1 73 ? 7.467 -2.129 -9.793 1.00 83.38 73 ARG A CA 1
ATOM 549 C C . ARG A 1 73 ? 6.395 -2.896 -10.580 1.00 83.38 73 ARG A C 1
ATOM 551 O O . ARG A 1 73 ? 5.440 -2.288 -11.042 1.00 83.38 73 ARG A O 1
ATOM 558 N N . ASP A 1 74 ? 6.555 -4.216 -10.678 1.00 84.00 74 ASP A N 1
ATOM 559 C CA . ASP A 1 74 ? 5.751 -5.067 -11.563 1.00 84.00 74 ASP A CA 1
ATOM 560 C C . ASP A 1 74 ? 5.023 -6.207 -10.822 1.00 84.00 74 ASP A C 1
ATOM 562 O O . ASP A 1 74 ? 4.420 -7.069 -11.458 1.00 84.00 74 ASP A O 1
ATOM 566 N N . ALA A 1 75 ? 5.104 -6.269 -9.485 1.00 86.38 75 ALA A N 1
ATOM 567 C CA . ALA A 1 75 ? 4.583 -7.400 -8.712 1.00 86.38 75 ALA A CA 1
ATOM 568 C C . ALA A 1 75 ? 4.224 -7.038 -7.263 1.00 86.38 75 ALA A C 1
ATOM 570 O O . ALA A 1 75 ? 4.809 -6.136 -6.665 1.00 86.38 75 ALA A O 1
ATOM 571 N N . LEU A 1 76 ? 3.298 -7.806 -6.683 1.00 89.19 76 LEU A N 1
ATOM 572 C CA . LEU A 1 76 ? 2.883 -7.728 -5.282 1.00 89.19 76 LEU A CA 1
ATOM 573 C C . LEU A 1 76 ? 3.134 -9.071 -4.599 1.00 89.19 76 LEU A C 1
ATOM 575 O O . LEU A 1 76 ? 2.762 -10.111 -5.140 1.00 89.19 76 LEU A O 1
ATOM 579 N N . TYR A 1 77 ? 3.720 -9.037 -3.405 1.00 88.19 77 TYR A N 1
ATOM 580 C CA . TYR A 1 77 ? 3.931 -10.222 -2.576 1.00 88.19 77 TYR A CA 1
ATOM 581 C C . TYR A 1 77 ? 3.344 -9.984 -1.191 1.00 88.19 77 TYR A C 1
ATOM 583 O O . TYR A 1 77 ? 3.683 -9.008 -0.524 1.00 88.19 77 TYR A O 1
ATOM 591 N N . TYR A 1 78 ? 2.462 -10.881 -0.768 1.00 87.19 78 TYR A N 1
ATOM 592 C CA . TYR A 1 78 ? 1.802 -10.827 0.529 1.00 87.19 78 TYR A CA 1
ATOM 593 C C . TYR A 1 78 ? 2.632 -11.638 1.520 1.00 87.19 78 TYR A C 1
ATOM 595 O O . TYR A 1 78 ? 2.887 -12.817 1.286 1.00 87.19 78 TYR A O 1
ATOM 603 N N . GLU A 1 79 ? 3.075 -11.011 2.608 1.00 83.31 79 GLU A N 1
ATOM 604 C CA . GLU A 1 79 ? 3.582 -11.768 3.750 1.00 83.31 79 GLU A CA 1
ATOM 605 C C . GLU A 1 79 ? 2.348 -12.246 4.518 1.00 83.31 79 GLU A C 1
ATOM 607 O O . GLU A 1 79 ? 1.624 -11.434 5.102 1.00 83.31 79 GLU A O 1
ATOM 612 N N . GLU A 1 80 ? 2.066 -13.549 4.474 1.00 63.53 80 GLU A N 1
ATOM 613 C CA . GLU A 1 80 ? 1.073 -14.139 5.367 1.00 63.53 80 GLU A CA 1
ATOM 614 C C . GLU A 1 80 ? 1.556 -13.923 6.800 1.00 63.53 80 GLU A C 1
ATOM 616 O O . GLU A 1 80 ?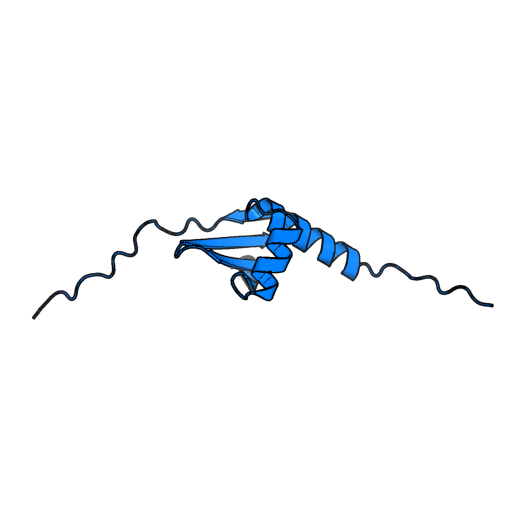 2.575 -14.469 7.225 1.00 63.53 80 GLU A O 1
ATOM 621 N N . THR A 1 81 ? 0.847 -13.079 7.544 1.00 56.00 81 THR A N 1
ATOM 622 C CA . THR A 1 81 ? 1.042 -12.974 8.984 1.00 56.00 81 THR A CA 1
ATOM 623 C C . THR A 1 81 ? 0.685 -14.342 9.562 1.00 56.00 81 THR A C 1
ATOM 625 O O . THR A 1 81 ? -0.456 -14.773 9.367 1.00 56.00 81 THR A O 1
ATOM 628 N N . PRO A 1 82 ? 1.603 -15.061 10.233 1.00 46.94 82 PRO A N 1
ATOM 629 C CA . PRO A 1 82 ? 1.235 -16.310 10.874 1.00 46.94 82 PRO A CA 1
ATOM 630 C C . PRO A 1 82 ? 0.121 -15.999 11.875 1.00 46.94 82 PRO A C 1
ATOM 632 O O . PRO A 1 82 ? 0.269 -15.152 12.759 1.00 46.94 82 PRO A O 1
ATOM 635 N N . ALA A 1 83 ? -1.034 -16.635 11.685 1.00 45.19 83 ALA A N 1
ATOM 636 C CA . ALA A 1 83 ? -2.130 -16.577 12.632 1.00 45.19 83 ALA A CA 1
ATOM 637 C C . ALA A 1 83 ? -1.667 -17.264 13.923 1.00 45.19 83 ALA A C 1
ATOM 639 O O . ALA A 1 83 ? -1.742 -18.482 14.045 1.00 45.19 83 ALA A O 1
ATOM 640 N N . GLY A 1 84 ? -1.147 -16.475 14.862 1.00 46.81 84 GLY A N 1
ATOM 641 C CA . GLY A 1 84 ? -0.750 -16.942 16.184 1.00 46.81 84 GLY A CA 1
ATOM 642 C C . GLY A 1 84 ? 0.754 -16.926 16.426 1.00 46.81 84 GLY A C 1
ATOM 643 O O . GLY A 1 84 ? 1.373 -17.973 16.565 1.00 46.81 84 GLY A O 1
ATOM 644 N N . GLU A 1 85 ? 1.317 -15.743 16.657 1.00 42.47 85 GLU A N 1
ATOM 645 C CA . GLU A 1 85 ? 2.162 -15.622 17.846 1.00 42.47 85 GLU A CA 1
ATOM 646 C C . GLU A 1 85 ? 1.198 -15.567 19.039 1.00 42.47 85 GLU A C 1
ATOM 648 O O . GLU A 1 85 ? 0.775 -14.503 19.489 1.00 42.47 85 GLU A O 1
ATOM 653 N N . THR A 1 86 ? 0.771 -16.738 19.527 1.00 48.94 86 THR A N 1
ATOM 654 C CA . THR A 1 86 ? 0.454 -16.847 20.954 1.00 48.94 86 THR A CA 1
ATOM 655 C C . THR A 1 86 ? 1.656 -16.264 21.686 1.00 48.94 86 THR A C 1
ATOM 657 O O . THR A 1 86 ? 2.762 -16.735 21.414 1.00 48.94 86 THR A O 1
ATOM 660 N N . PRO A 1 87 ? 1.503 -15.265 22.575 1.00 49.88 87 PRO A N 1
ATOM 661 C CA . PRO A 1 87 ? 2.582 -14.958 23.493 1.00 49.88 87 PRO A CA 1
ATOM 662 C C . PRO A 1 87 ? 2.867 -16.272 24.211 1.00 49.88 87 PRO A C 1
ATOM 664 O O . PRO A 1 87 ? 1.975 -16.805 24.875 1.00 49.88 87 PRO A O 1
ATOM 667 N N . GLU A 1 88 ? 4.043 -16.855 23.970 1.00 49.34 88 GLU A N 1
ATOM 668 C CA . GLU A 1 88 ? 4.509 -18.006 24.726 1.00 49.34 88 GLU A CA 1
ATOM 669 C C . GLU A 1 88 ? 4.415 -17.581 26.186 1.00 49.34 88 GLU A C 1
ATOM 671 O O . GLU A 1 88 ? 5.119 -16.685 26.656 1.00 49.34 88 GLU A O 1
ATOM 676 N N . ALA A 1 89 ? 3.404 -18.135 26.855 1.00 50.06 89 ALA A N 1
ATOM 677 C CA . ALA A 1 89 ? 3.213 -17.987 28.271 1.00 50.06 89 ALA A CA 1
ATOM 678 C C . ALA A 1 89 ? 4.540 -18.370 28.910 1.00 50.06 89 ALA A C 1
ATOM 680 O O . ALA A 1 89 ? 5.046 -19.451 28.616 1.00 50.06 89 ALA A O 1
ATOM 681 N N . ASN A 1 90 ? 5.074 -17.458 29.725 1.00 56.06 90 ASN A N 1
ATOM 682 C CA . ASN A 1 90 ? 6.216 -17.666 30.604 1.00 56.06 90 ASN A CA 1
ATOM 683 C C . ASN A 1 90 ? 6.296 -19.137 31.041 1.00 56.06 90 ASN A C 1
ATOM 685 O O . ASN A 1 90 ? 5.574 -19.552 31.950 1.00 56.06 90 ASN A O 1
ATOM 689 N N . GLN A 1 91 ? 7.140 -19.919 30.370 1.00 52.34 91 GLN A N 1
ATOM 690 C CA . GLN A 1 91 ? 7.545 -21.219 30.865 1.00 52.34 91 GLN A CA 1
ATOM 691 C C . GLN A 1 91 ? 8.655 -20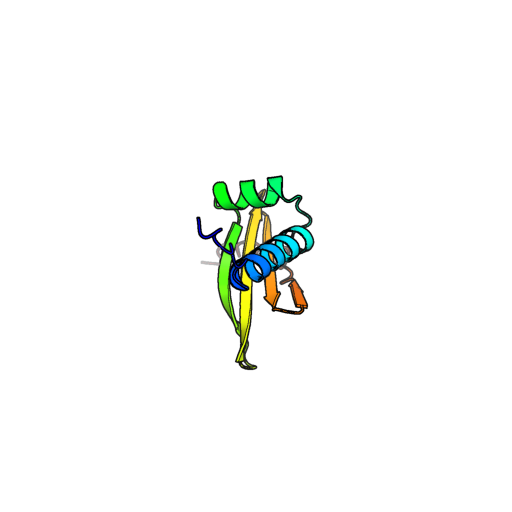.957 31.873 1.00 52.34 91 GLN A C 1
ATOM 693 O O . GLN A 1 91 ? 9.742 -20.549 31.479 1.00 52.34 91 GLN A O 1
ATOM 698 N N . ASP A 1 92 ? 8.293 -21.166 33.142 1.00 62.50 92 ASP A N 1
ATOM 699 C CA . ASP A 1 92 ? 9.071 -21.902 34.148 1.00 62.50 92 ASP A CA 1
ATOM 700 C C . ASP A 1 92 ? 10.486 -21.372 34.494 1.00 62.50 92 ASP A C 1
ATOM 702 O O . ASP A 1 92 ? 11.321 -21.131 33.633 1.00 62.50 92 ASP A O 1
ATOM 706 N N . SER A 1 93 ? 10.887 -21.181 35.753 1.00 51.97 93 SER A N 1
ATOM 707 C CA . SER A 1 93 ? 10.400 -21.649 37.058 1.00 51.97 93 SER A CA 1
ATOM 708 C C . SER A 1 93 ? 10.956 -20.757 38.176 1.00 51.97 93 SER A C 1
ATOM 710 O O . SER A 1 93 ? 11.944 -20.027 37.922 1.00 51.97 93 SER A O 1
#

pLDDT: mean 79.69, std 17.6, range [42.47, 95.0]

Secondary structure (DSSP, 8-state):
---------HHHHHHHHHHHHHHHHHT--HHHHHHHHHTT-EEEEEEE-TTS-EEEEEEEEETTEEEEEEE-SS-EEEE---S----------

Foldseek 3Di:
DDPDPPVVPVVVVQVVVVLVVVCVVVVHDSVVSVVCVVVVQKDWDWDADPVRFIWIWIWGQDPNDIWIWTGGPVDIDTDPDPPDPPVPPDDDD

Radius of gyration: 18.23 Å; chains: 1; bounding box: 30×57×59 Å